Protein AF-A0A2V2ZHR5-F1 (afdb_monomer_lite)

Structure (mmCIF, N/CA/C/O backbone):
data_AF-A0A2V2ZHR5-F1
#
_entry.id   AF-A0A2V2ZHR5-F1
#
loop_
_atom_site.group_PDB
_atom_site.id
_atom_site.type_symbol
_atom_site.label_atom_id
_atom_site.label_alt_id
_atom_site.label_comp_id
_atom_site.label_asym_id
_atom_site.label_entity_id
_atom_site.label_seq_id
_atom_site.pdbx_PDB_ins_code
_atom_site.Cartn_x
_atom_site.Cartn_y
_atom_site.Cartn_z
_atom_site.occupancy
_atom_site.B_iso_or_equiv
_atom_site.auth_seq_id
_atom_site.auth_comp_id
_atom_site.auth_asym_id
_atom_site.auth_atom_id
_atom_site.pdbx_PDB_model_num
ATOM 1 N N . MET A 1 1 ? -1.168 -7.496 2.897 1.00 63.16 1 MET A N 1
ATOM 2 C CA . MET A 1 1 ? -2.388 -7.435 3.727 1.00 63.16 1 MET A CA 1
ATOM 3 C C . MET A 1 1 ? -2.379 -6.104 4.456 1.00 63.16 1 MET A C 1
ATOM 5 O O . MET A 1 1 ? -1.364 -5.791 5.062 1.00 63.16 1 MET A O 1
ATOM 9 N N . ALA A 1 2 ? -3.429 -5.294 4.324 1.00 75.38 2 ALA A N 1
ATOM 10 C CA . ALA A 1 2 ? -3.622 -4.102 5.150 1.00 75.38 2 ALA A CA 1
ATOM 11 C C . ALA A 1 2 ? -4.935 -4.270 5.920 1.00 75.38 2 ALA A C 1
ATOM 13 O O . ALA A 1 2 ? -5.919 -4.735 5.339 1.00 75.38 2 ALA A O 1
ATOM 14 N N . TYR A 1 3 ? -4.924 -3.925 7.204 1.00 74.06 3 TYR A N 1
ATOM 15 C CA . TYR A 1 3 ? -6.093 -4.002 8.069 1.00 74.06 3 TYR A CA 1
ATOM 16 C C . TYR A 1 3 ? -6.159 -2.767 8.962 1.00 74.06 3 TYR A C 1
ATOM 18 O O . TYR A 1 3 ? -5.124 -2.226 9.349 1.00 74.06 3 TYR A O 1
ATOM 26 N N . ALA A 1 4 ? -7.370 -2.342 9.286 1.00 76.69 4 ALA A N 1
ATOM 27 C CA . ALA A 1 4 ? -7.626 -1.340 10.305 1.00 76.69 4 ALA A CA 1
ATOM 28 C C . ALA A 1 4 ? -8.810 -1.815 11.154 1.00 76.69 4 ALA A C 1
ATOM 30 O O . ALA A 1 4 ? -9.739 -2.445 10.640 1.00 76.69 4 ALA A O 1
ATOM 31 N N . TRP A 1 5 ? -8.717 -1.590 12.461 1.00 78.00 5 TRP A N 1
ATOM 32 C CA . TRP A 1 5 ? -9.711 -2.025 13.432 1.00 78.00 5 TRP A CA 1
ATOM 33 C C . TRP A 1 5 ? -10.063 -0.839 14.315 1.00 78.00 5 TRP A C 1
ATOM 35 O O . TRP A 1 5 ? -9.183 -0.280 14.967 1.00 78.00 5 TRP A O 1
ATOM 45 N N . ASP A 1 6 ? -11.334 -0.459 14.293 1.00 78.25 6 ASP A N 1
ATOM 46 C CA . ASP A 1 6 ? -11.906 0.425 15.294 1.00 78.25 6 ASP A CA 1
ATOM 47 C C . ASP A 1 6 ? -12.351 -0.401 16.502 1.00 78.25 6 ASP A C 1
ATOM 49 O O . ASP A 1 6 ? -13.174 -1.310 16.375 1.00 78.25 6 ASP A O 1
ATOM 53 N N . LEU A 1 7 ? -11.783 -0.094 17.666 1.00 80.62 7 LEU A N 1
ATOM 54 C CA . LEU A 1 7 ? -12.086 -0.778 18.920 1.00 80.62 7 LEU A CA 1
ATOM 55 C C . LEU A 1 7 ? -13.380 -0.269 19.567 1.00 80.62 7 LEU A C 1
ATOM 57 O O . LEU A 1 7 ? -13.958 -0.995 20.370 1.00 80.62 7 LEU A O 1
ATOM 61 N N . GLU A 1 8 ? -13.841 0.936 19.222 1.00 77.56 8 GLU A N 1
ATOM 62 C CA . GLU A 1 8 ? -15.055 1.533 19.786 1.00 77.56 8 GLU A CA 1
ATOM 63 C C . GLU A 1 8 ? -16.312 0.905 19.176 1.00 77.56 8 GLU A C 1
ATOM 65 O O . GLU A 1 8 ? -17.178 0.412 19.899 1.00 77.56 8 GLU A O 1
ATOM 70 N N . THR A 1 9 ? -16.386 0.834 17.843 1.00 78.19 9 THR A N 1
ATOM 71 C CA . THR A 1 9 ? -17.515 0.196 17.135 1.00 78.19 9 THR A CA 1
ATOM 72 C C . THR A 1 9 ? -17.286 -1.282 16.811 1.00 78.19 9 THR A C 1
ATOM 74 O O . THR A 1 9 ? -18.169 -1.957 16.279 1.00 78.19 9 THR A O 1
ATOM 77 N N . ASN A 1 10 ? -16.100 -1.806 17.134 1.00 80.06 10 ASN A N 1
ATOM 78 C CA . ASN A 1 10 ? -15.647 -3.159 16.812 1.00 80.06 10 ASN A CA 1
ATOM 79 C C . ASN A 1 10 ? -15.676 -3.495 15.302 1.00 80.06 10 ASN A C 1
ATOM 81 O O . ASN A 1 10 ? -15.801 -4.657 14.904 1.00 80.06 10 ASN A O 1
ATOM 85 N N . VAL A 1 11 ? -15.545 -2.483 14.439 1.00 77.88 11 VAL A N 1
ATOM 86 C CA . VAL A 1 11 ? -15.507 -2.655 12.982 1.00 77.88 11 VAL A CA 1
ATOM 87 C C . VAL A 1 11 ? -14.073 -2.916 12.524 1.00 77.88 11 VAL A C 1
ATOM 89 O O . VAL A 1 11 ? -13.178 -2.085 12.680 1.00 77.88 11 VAL A O 1
ATOM 92 N N . ARG A 1 12 ? -13.850 -4.075 11.895 1.00 78.94 12 ARG A N 1
ATOM 93 C CA . ARG A 1 12 ? -12.577 -4.433 11.256 1.00 78.94 12 ARG A CA 1
ATOM 94 C C . ARG A 1 12 ? -12.728 -4.429 9.741 1.00 78.94 12 ARG A C 1
ATOM 96 O O . ARG A 1 12 ? -13.558 -5.152 9.196 1.00 78.94 12 ARG A O 1
ATOM 103 N N . GLN A 1 13 ? -11.867 -3.684 9.055 1.00 73.38 13 GLN A N 1
ATOM 104 C CA . GLN A 1 13 ? -11.735 -3.763 7.602 1.00 73.38 13 GLN A CA 1
ATOM 105 C C . GLN A 1 13 ? -10.401 -4.402 7.224 1.00 73.38 13 GLN A C 1
ATOM 107 O O . GLN A 1 13 ? -9.338 -3.973 7.672 1.00 73.38 13 GLN A O 1
ATOM 112 N N . GLU A 1 14 ? -10.456 -5.425 6.372 1.00 79.50 14 GLU A N 1
ATOM 113 C CA . GLU A 1 14 ? -9.288 -6.091 5.801 1.00 79.50 14 GLU A CA 1
ATOM 114 C C . GLU A 1 14 ? -9.386 -6.096 4.275 1.00 79.50 14 GLU A C 1
ATOM 116 O O . GLU A 1 14 ? -10.443 -6.370 3.704 1.00 79.50 14 GLU A O 1
ATOM 121 N N . LYS A 1 15 ? -8.271 -5.807 3.596 1.00 75.50 15 LYS A N 1
ATOM 122 C CA . LYS A 1 15 ? -8.215 -5.892 2.136 1.00 75.50 15 LYS A CA 1
ATOM 123 C C . LYS A 1 15 ? -6.870 -6.423 1.661 1.00 75.50 15 LYS A C 1
ATOM 125 O O . LYS A 1 15 ? -5.796 -5.900 1.986 1.00 75.50 15 LYS A O 1
ATOM 130 N N . VAL A 1 16 ? -6.938 -7.467 0.844 1.00 79.38 16 VAL A N 1
ATOM 131 C CA . VAL A 1 16 ? -5.782 -8.049 0.162 1.00 79.38 16 VAL A CA 1
ATOM 132 C C . VAL A 1 16 ? -5.592 -7.320 -1.166 1.00 79.38 16 VAL A C 1
ATOM 134 O O . VAL A 1 16 ? -6.546 -7.089 -1.903 1.00 79.38 16 VAL A O 1
ATOM 137 N N . PHE A 1 17 ? -4.359 -6.913 -1.465 1.00 77.12 17 PHE A N 1
ATOM 138 C CA . PHE A 1 17 ? -4.017 -6.270 -2.730 1.00 77.12 17 PHE A CA 1
ATOM 139 C C . PHE A 1 17 ? -2.721 -6.857 -3.280 1.00 77.12 17 PHE A C 1
ATOM 141 O O . PHE A 1 17 ? -1.771 -7.109 -2.540 1.00 77.12 17 PHE A O 1
ATOM 148 N N . THR A 1 18 ? -2.689 -7.039 -4.594 1.00 84.94 18 THR A N 1
ATOM 149 C CA . THR A 1 18 ? -1.502 -7.435 -5.349 1.00 84.94 18 THR A CA 1
ATOM 150 C C . THR A 1 18 ? -0.870 -6.198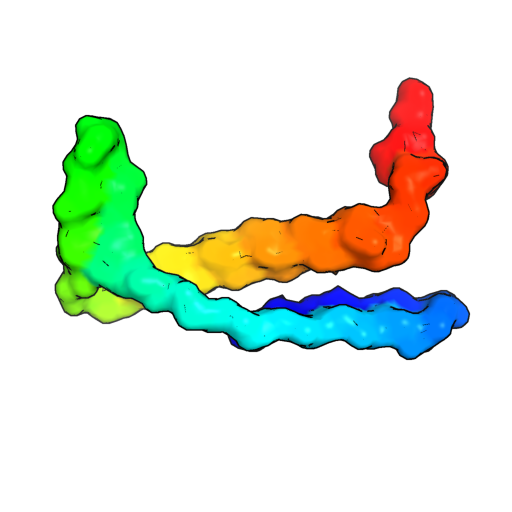 -5.976 1.00 84.94 18 THR A C 1
ATOM 152 O O . THR A 1 18 ? -1.542 -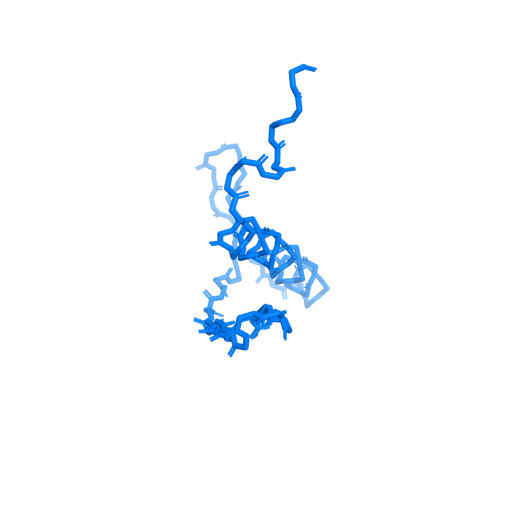5.440 -6.679 1.00 84.94 18 THR A O 1
ATOM 155 N N . VAL A 1 19 ? 0.421 -5.983 -5.732 1.00 84.94 19 VAL A N 1
ATOM 156 C CA . VAL A 1 19 ? 1.190 -4.888 -6.338 1.00 84.94 19 VAL A CA 1
ATOM 157 C C . VAL A 1 19 ? 1.964 -5.449 -7.522 1.00 84.94 19 VAL A C 1
ATOM 159 O O . VAL A 1 19 ? 2.706 -6.415 -7.375 1.00 84.94 19 VAL A O 1
ATOM 162 N N . LYS A 1 20 ? 1.806 -4.850 -8.707 1.00 86.25 20 LYS A N 1
ATOM 163 C CA . LYS A 1 20 ? 2.665 -5.184 -9.849 1.00 86.25 20 LYS A CA 1
ATOM 164 C C . LYS A 1 20 ? 4.083 -4.684 -9.576 1.00 86.25 20 LYS A C 1
ATOM 166 O O . LYS A 1 20 ? 4.254 -3.537 -9.169 1.00 86.25 20 LYS A O 1
ATOM 171 N N . HIS A 1 21 ? 5.087 -5.511 -9.863 1.00 88.88 21 HIS A N 1
ATOM 172 C CA . HIS A 1 21 ? 6.510 -5.158 -9.766 1.00 88.88 21 HIS A CA 1
ATOM 173 C C . HIS A 1 21 ? 6.931 -4.278 -10.952 1.00 88.88 21 HIS A C 1
ATOM 175 O O . HIS A 1 21 ? 7.728 -4.648 -11.811 1.00 88.88 21 HIS A O 1
ATOM 181 N N . SER A 1 22 ? 6.298 -3.116 -11.050 1.00 89.56 22 SER A N 1
ATOM 182 C CA . SER A 1 22 ? 6.519 -2.144 -12.108 1.00 89.56 22 SER A CA 1
ATOM 183 C C . SER A 1 22 ? 6.331 -0.750 -11.546 1.00 89.56 22 SER A C 1
AT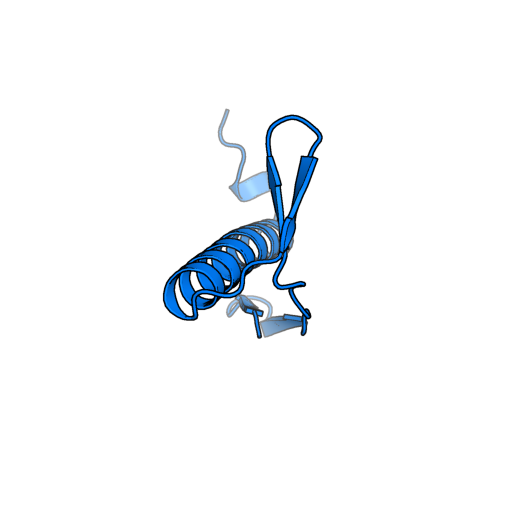OM 185 O O . SER A 1 22 ? 5.340 -0.481 -10.862 1.00 89.56 22 SER A O 1
ATOM 187 N N . ARG A 1 23 ? 7.240 0.152 -11.884 1.00 85.44 23 ARG A N 1
ATOM 188 C CA . ARG A 1 23 ? 7.174 1.555 -11.504 1.00 85.44 23 ARG A CA 1
ATOM 189 C C . ARG A 1 23 ? 6.812 2.384 -12.726 1.00 85.44 23 ARG A C 1
ATOM 191 O O . ARG A 1 23 ? 7.465 2.289 -13.759 1.00 85.44 23 ARG A O 1
ATOM 198 N N . LYS A 1 24 ? 5.790 3.231 -12.598 1.00 86.81 24 LYS A N 1
ATOM 199 C CA . LYS A 1 24 ? 5.502 4.277 -13.583 1.00 86.81 24 LYS A CA 1
ATOM 200 C C . LYS A 1 24 ? 6.190 5.566 -13.145 1.00 86.81 24 LYS A C 1
ATOM 202 O O . LYS A 1 24 ? 5.913 6.064 -12.056 1.00 86.81 24 LYS A O 1
ATOM 207 N N . ALA A 1 25 ? 7.068 6.108 -13.977 1.00 84.44 25 ALA A N 1
ATOM 208 C CA . ALA A 1 25 ? 7.728 7.387 -13.741 1.00 84.44 25 ALA A CA 1
ATOM 209 C C . ALA A 1 25 ? 7.836 8.159 -15.058 1.00 84.44 25 ALA A C 1
ATOM 211 O O . ALA A 1 25 ? 8.201 7.593 -16.084 1.00 84.44 25 ALA A O 1
ATOM 212 N N . LYS A 1 26 ? 7.503 9.457 -15.030 1.00 84.25 26 LYS A N 1
ATOM 213 C CA . LYS A 1 26 ? 7.610 10.360 -16.193 1.00 84.25 26 LYS A CA 1
ATOM 214 C C . LYS A 1 26 ? 6.966 9.800 -17.478 1.00 84.25 26 LYS A C 1
ATOM 216 O O . LYS A 1 26 ? 7.518 9.919 -18.562 1.00 84.25 26 LYS A O 1
ATOM 221 N N . GLY A 1 27 ? 5.812 9.141 -17.349 1.00 87.44 27 GLY A N 1
ATOM 222 C CA . GLY A 1 27 ? 5.075 8.558 -18.479 1.00 87.44 27 GLY A CA 1
ATOM 223 C C . GLY A 1 27 ? 5.551 7.173 -18.935 1.00 87.44 27 GLY A C 1
ATOM 224 O O . GLY A 1 27 ? 4.767 6.468 -19.562 1.00 87.44 27 GLY A O 1
ATOM 225 N N . SER A 1 28 ? 6.753 6.739 -18.550 1.00 86.00 28 SER A N 1
ATOM 226 C CA . SER A 1 28 ? 7.267 5.398 -18.847 1.00 86.00 28 SER A CA 1
ATOM 227 C C . SER A 1 28 ? 6.956 4.409 -17.723 1.00 86.00 28 SER A C 1
ATOM 229 O O . SER A 1 28 ? 6.878 4.784 -16.548 1.00 86.00 28 SER A O 1
ATOM 231 N N . ILE A 1 29 ? 6.760 3.142 -18.087 1.00 87.88 29 ILE A N 1
ATOM 232 C CA . ILE A 1 29 ? 6.600 2.027 -17.152 1.00 87.88 29 ILE A CA 1
ATOM 233 C C . ILE A 1 29 ? 7.866 1.182 -17.227 1.00 87.88 29 ILE A C 1
ATOM 235 O O . ILE A 1 29 ? 8.153 0.580 -18.258 1.00 87.88 29 ILE A O 1
ATOM 239 N N . THR A 1 30 ? 8.582 1.098 -16.112 1.00 88.19 30 THR A N 1
ATOM 240 C CA . THR A 1 30 ? 9.769 0.257 -15.966 1.00 88.19 30 THR A CA 1
ATOM 241 C C . THR A 1 30 ? 9.420 -0.940 -15.093 1.00 88.19 30 THR A C 1
ATOM 243 O O . THR A 1 30 ? 8.803 -0.788 -14.033 1.00 88.19 30 THR A O 1
ATOM 246 N N . LYS A 1 31 ? 9.785 -2.143 -15.5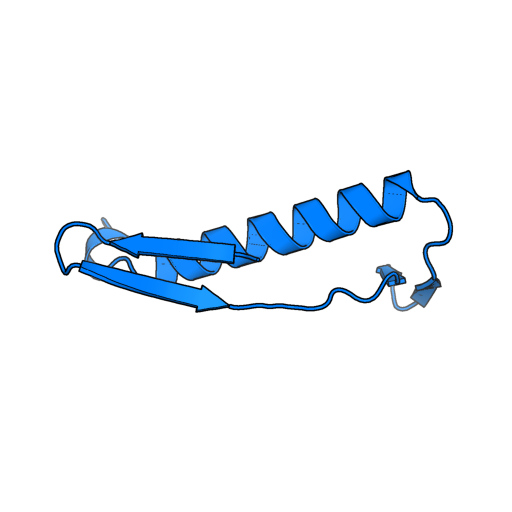35 1.00 89.69 31 LYS A N 1
ATOM 247 C CA . LYS A 1 31 ? 9.673 -3.352 -14.714 1.00 89.69 31 LYS A CA 1
ATOM 248 C C . LYS A 1 31 ? 10.769 -3.323 -13.648 1.00 89.69 31 LYS A C 1
ATOM 250 O O . LYS A 1 31 ? 11.899 -2.987 -13.973 1.00 89.69 31 LYS A O 1
ATOM 255 N N . LEU A 1 32 ? 10.416 -3.647 -12.408 1.00 88.31 32 LEU A N 1
ATOM 256 C CA . LEU A 1 32 ? 11.389 -3.812 -11.332 1.00 88.31 32 LEU A CA 1
ATOM 257 C C . LEU A 1 32 ? 11.842 -5.271 -11.306 1.00 88.31 32 LEU A C 1
ATOM 259 O O . LEU A 1 32 ? 11.012 -6.184 -11.280 1.00 88.31 32 LEU A O 1
ATOM 263 N N . ASP A 1 33 ? 13.146 -5.463 -11.351 1.00 89.69 33 ASP A N 1
ATOM 264 C CA . ASP A 1 33 ? 13.858 -6.736 -11.301 1.00 89.69 33 ASP A CA 1
ATOM 265 C C . ASP A 1 33 ? 14.692 -6.863 -10.023 1.00 89.69 33 ASP A C 1
ATOM 267 O O . ASP A 1 33 ? 14.815 -7.966 -9.489 1.00 89.69 33 ASP A O 1
ATOM 271 N N . ASP A 1 34 ? 15.179 -5.739 -9.490 1.00 91.12 34 ASP A N 1
ATOM 272 C CA . ASP A 1 34 ? 15.873 -5.708 -8.210 1.00 91.12 34 ASP A CA 1
ATOM 273 C C . ASP A 1 34 ? 14.929 -6.055 -7.027 1.00 91.12 34 ASP A C 1
ATOM 275 O O . ASP A 1 34 ? 13.882 -5.417 -6.839 1.00 91.12 34 ASP A O 1
ATOM 279 N N . PRO A 1 35 ? 15.276 -7.056 -6.194 1.00 89.69 35 PRO A N 1
ATOM 280 C CA . PRO A 1 35 ? 14.453 -7.471 -5.059 1.00 89.69 35 PRO A CA 1
ATOM 281 C C . PRO A 1 35 ? 14.221 -6.382 -4.004 1.00 89.69 35 PRO A C 1
ATOM 283 O O . PRO A 1 35 ? 13.160 -6.364 -3.372 1.00 89.69 35 PRO A O 1
ATOM 286 N N . ARG A 1 36 ? 15.184 -5.476 -3.793 1.00 90.00 36 ARG A N 1
ATOM 287 C CA . ARG A 1 36 ? 15.066 -4.394 -2.809 1.00 90.00 36 ARG A CA 1
ATOM 288 C C . ARG A 1 36 ? 14.084 -3.337 -3.295 1.00 90.00 36 ARG A C 1
ATOM 290 O O . ARG A 1 36 ? 13.202 -2.946 -2.531 1.00 90.00 36 ARG A O 1
ATOM 297 N N . ASP A 1 37 ? 14.167 -2.946 -4.562 1.00 88.88 37 ASP A N 1
ATOM 298 C CA . ASP A 1 37 ? 13.212 -2.007 -5.160 1.00 88.88 37 ASP A CA 1
ATOM 299 C C . ASP A 1 37 ? 11.777 -2.548 -5.111 1.00 88.88 37 ASP A C 1
ATOM 301 O O . ASP A 1 37 ? 10.825 -1.812 -4.824 1.00 88.88 37 ASP A O 1
ATOM 305 N N . ILE A 1 38 ? 11.607 -3.852 -5.352 1.00 88.94 38 ILE A N 1
ATOM 306 C CA . ILE A 1 38 ? 10.314 -4.532 -5.222 1.00 88.94 38 ILE A CA 1
ATOM 307 C C . ILE A 1 38 ? 9.799 -4.432 -3.782 1.00 88.94 38 ILE A C 1
ATOM 309 O O . ILE A 1 38 ? 8.641 -4.058 -3.573 1.00 88.94 38 ILE A O 1
ATOM 313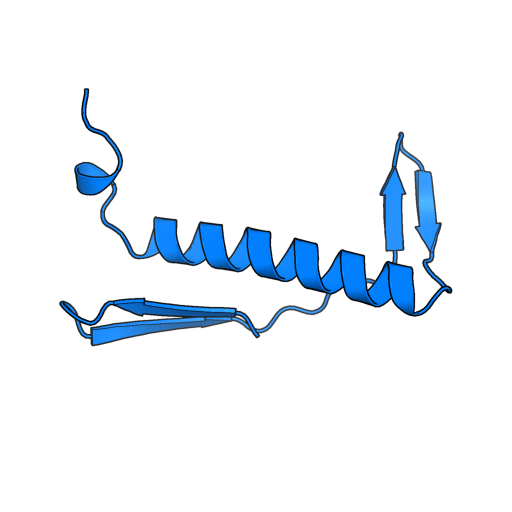 N N . TYR A 1 39 ? 10.641 -4.730 -2.790 1.00 90.00 39 TYR A N 1
ATOM 314 C CA . TYR A 1 39 ? 10.262 -4.655 -1.380 1.00 90.00 39 TYR A CA 1
ATOM 315 C C . TYR A 1 39 ? 9.846 -3.236 -0.975 1.00 90.00 39 TYR A C 1
ATOM 317 O O . TYR A 1 39 ? 8.760 -3.041 -0.420 1.00 90.00 39 TYR A O 1
ATOM 325 N N . GLU A 1 40 ? 10.663 -2.234 -1.301 1.00 90.12 40 GLU A N 1
ATOM 326 C CA . GLU A 1 40 ? 10.390 -0.837 -0.962 1.00 90.12 40 GLU A CA 1
ATOM 327 C C . GLU A 1 40 ? 9.113 -0.328 -1.655 1.00 90.12 40 GLU A C 1
ATOM 329 O O . GLU A 1 40 ? 8.284 0.345 -1.027 1.00 90.12 40 GLU A O 1
ATOM 334 N N . LEU A 1 41 ? 8.878 -0.712 -2.918 1.00 90.69 41 LEU A N 1
ATOM 335 C CA . LEU A 1 41 ? 7.645 -0.383 -3.637 1.00 90.69 41 LEU A CA 1
ATOM 336 C C . LEU A 1 41 ? 6.411 -0.996 -2.962 1.00 90.69 41 LEU A C 1
ATOM 338 O O . LEU A 1 41 ? 5.387 -0.317 -2.814 1.00 90.69 41 LEU A O 1
ATOM 342 N N . VAL A 1 42 ? 6.474 -2.276 -2.588 1.00 88.31 42 VAL A N 1
ATOM 343 C CA . VAL A 1 42 ? 5.359 -2.981 -1.941 1.00 88.31 42 VAL A CA 1
ATOM 344 C C . VAL A 1 42 ? 5.076 -2.375 -0.567 1.00 88.31 42 VAL A C 1
ATOM 346 O O . VAL A 1 42 ? 3.917 -2.075 -0.268 1.00 88.31 42 VAL A O 1
ATOM 349 N N . ALA A 1 43 ? 6.116 -2.112 0.228 1.00 87.75 43 ALA A N 1
ATOM 350 C CA . ALA A 1 43 ? 6.003 -1.480 1.538 1.00 87.75 43 ALA A CA 1
ATOM 351 C C . ALA A 1 43 ? 5.344 -0.093 1.444 1.00 87.75 43 ALA A C 1
ATOM 353 O O . ALA A 1 43 ? 4.379 0.190 2.159 1.00 87.75 43 ALA A O 1
ATOM 354 N N . ASN A 1 44 ? 5.778 0.747 0.498 1.00 88.88 44 ASN A N 1
ATOM 355 C CA . ASN A 1 44 ? 5.195 2.073 0.283 1.00 88.88 44 ASN A CA 1
ATOM 356 C C . ASN A 1 44 ? 3.714 1.992 -0.129 1.00 88.88 44 ASN A C 1
ATOM 358 O O . ASN A 1 44 ? 2.860 2.694 0.419 1.00 88.88 44 ASN A O 1
ATOM 362 N N . ASN A 1 45 ? 3.387 1.093 -1.064 1.00 88.31 45 ASN A N 1
ATOM 363 C CA . ASN A 1 45 ? 2.009 0.875 -1.506 1.00 88.31 45 ASN A CA 1
ATOM 364 C C . ASN A 1 45 ? 1.097 0.368 -0.384 1.00 88.31 45 ASN A C 1
ATOM 366 O O . ASN A 1 45 ? -0.085 0.727 -0.360 1.00 88.31 45 ASN A O 1
ATOM 370 N N . GLY A 1 46 ? 1.630 -0.455 0.520 1.00 86.50 46 GLY A N 1
ATOM 371 C CA . GLY A 1 46 ? 0.930 -0.917 1.712 1.00 86.50 46 GLY A CA 1
ATOM 372 C C . GLY A 1 46 ? 0.675 0.200 2.713 1.00 86.50 46 GLY A C 1
ATOM 373 O O . GLY A 1 46 ? -0.472 0.393 3.112 1.00 86.50 46 GLY A O 1
ATOM 374 N N . ALA A 1 47 ? 1.696 0.993 3.041 1.00 85.56 47 ALA A N 1
ATOM 375 C CA . ALA A 1 47 ? 1.572 2.113 3.972 1.00 85.56 47 ALA A CA 1
ATOM 376 C C . ALA A 1 47 ? 0.545 3.160 3.502 1.00 85.56 47 ALA A C 1
ATOM 378 O O . ALA A 1 47 ? -0.291 3.612 4.286 1.00 85.56 47 ALA A O 1
ATOM 379 N N . ARG A 1 48 ? 0.543 3.504 2.204 1.00 85.94 48 ARG A N 1
ATOM 380 C CA . ARG A 1 48 ? -0.452 4.425 1.619 1.00 85.94 48 ARG A CA 1
ATOM 381 C C . ARG A 1 48 ? -1.879 3.907 1.762 1.00 85.94 48 ARG A C 1
ATOM 383 O O . ARG A 1 48 ? -2.782 4.667 2.101 1.00 85.94 48 ARG A O 1
ATOM 390 N N . ARG A 1 49 ? -2.081 2.614 1.505 1.00 83.94 49 ARG A N 1
ATOM 391 C CA . ARG A 1 49 ? -3.394 1.975 1.622 1.00 83.94 49 ARG 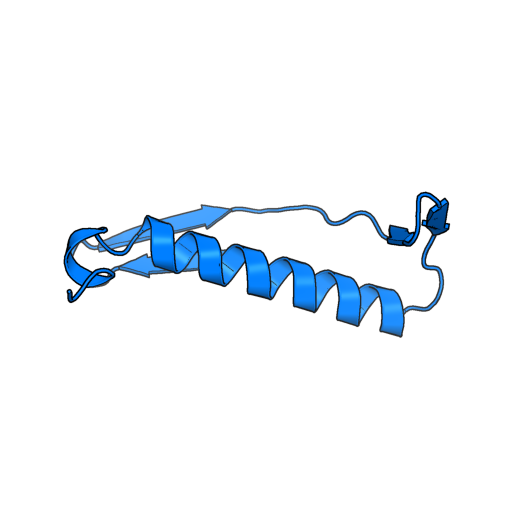A CA 1
ATOM 392 C C . ARG A 1 49 ? -3.850 1.912 3.072 1.00 83.94 49 ARG A C 1
ATOM 394 O O . ARG A 1 49 ? -4.978 2.297 3.339 1.00 83.94 49 ARG A O 1
ATOM 401 N N . LEU A 1 50 ? -2.976 1.511 3.995 1.00 82.06 50 LEU A N 1
ATOM 402 C CA . LEU A 1 50 ? -3.271 1.491 5.429 1.00 82.06 50 LEU A CA 1
ATOM 403 C C . LEU A 1 50 ? -3.749 2.860 5.929 1.00 82.06 50 LEU A C 1
ATOM 405 O O . LEU A 1 50 ? -4.781 2.939 6.585 1.00 82.06 50 LEU A O 1
ATOM 409 N N . ARG A 1 51 ? -3.063 3.943 5.542 1.00 83.62 51 ARG A N 1
ATOM 410 C CA . ARG A 1 51 ? -3.488 5.311 5.874 1.00 83.62 51 ARG A CA 1
ATOM 411 C C . ARG A 1 51 ? -4.888 5.628 5.341 1.00 83.62 51 ARG A C 1
ATOM 413 O O . ARG A 1 51 ? -5.696 6.186 6.070 1.00 83.62 51 ARG A O 1
ATOM 420 N N . SER A 1 52 ? -5.186 5.250 4.097 1.00 80.31 52 SER A N 1
ATOM 421 C CA . SER A 1 52 ? -6.525 5.435 3.524 1.00 80.31 52 SER A CA 1
ATOM 422 C C . SER A 1 52 ? -7.600 4.628 4.257 1.00 80.31 52 SER A C 1
ATOM 424 O O . SER A 1 52 ? -8.725 5.100 4.345 1.00 80.31 52 SER A O 1
ATOM 426 N N . TYR A 1 53 ? -7.279 3.435 4.772 1.00 78.06 53 TYR A N 1
ATOM 427 C CA . TYR A 1 53 ? -8.226 2.641 5.564 1.00 78.06 53 TYR A CA 1
ATOM 428 C C . TYR A 1 53 ? -8.499 3.270 6.922 1.00 78.06 53 TYR A C 1
ATOM 430 O O . TYR A 1 53 ? -9.653 3.351 7.317 1.00 78.06 53 TYR A O 1
ATOM 438 N N . ILE A 1 54 ? -7.463 3.753 7.610 1.00 77.75 54 ILE A N 1
ATOM 439 C CA . ILE A 1 54 ? -7.629 4.445 8.894 1.00 77.75 54 ILE A CA 1
ATOM 440 C C . ILE A 1 54 ? -8.549 5.661 8.719 1.00 77.75 54 ILE A C 1
ATOM 442 O O . ILE A 1 54 ? -9.500 5.815 9.474 1.00 77.75 54 ILE A O 1
ATOM 446 N N . LEU A 1 55 ? -8.337 6.463 7.671 1.00 78.31 55 LEU A N 1
ATOM 447 C CA . LEU A 1 55 ? -9.196 7.614 7.362 1.00 78.31 55 LEU A CA 1
ATOM 448 C C . LEU A 1 55 ? -10.618 7.236 6.920 1.00 78.31 55 LEU A C 1
ATOM 450 O O . LEU A 1 55 ? -11.517 8.049 7.058 1.00 78.31 55 LEU A O 1
ATOM 454 N N . GLY A 1 56 ? -10.827 6.042 6.360 1.00 76.69 56 GLY A N 1
ATOM 455 C CA . GLY A 1 56 ? -12.164 5.562 5.995 1.00 76.69 56 GLY A CA 1
ATOM 456 C C . GLY A 1 56 ? -12.950 4.971 7.168 1.00 76.69 56 GLY A C 1
ATOM 457 O O . GLY A 1 56 ? -14.165 4.836 7.071 1.00 76.69 56 GLY A O 1
ATOM 458 N N . ILE A 1 57 ? -12.258 4.587 8.244 1.00 75.69 57 ILE A N 1
ATOM 459 C CA . ILE A 1 57 ? -12.865 4.093 9.484 1.00 75.69 57 ILE A CA 1
ATOM 460 C C . ILE A 1 57 ? -13.163 5.248 10.445 1.00 75.69 57 ILE A C 1
ATOM 462 O O . ILE A 1 57 ? -14.193 5.220 11.108 1.00 75.69 57 ILE A O 1
ATOM 466 N N . ILE A 1 58 ? -12.288 6.257 10.518 1.00 74.00 58 ILE A N 1
ATOM 467 C CA . ILE A 1 58 ? -12.511 7.433 11.366 1.00 74.00 58 ILE A CA 1
ATOM 468 C C . ILE A 1 58 ? -13.609 8.313 10.733 1.00 74.00 58 ILE A C 1
ATOM 470 O O . ILE A 1 58 ? -13.470 8.694 9.568 1.00 74.00 58 ILE A O 1
ATOM 474 N N . PRO A 1 59 ? -14.678 8.659 11.471 1.00 67.50 59 PRO A N 1
ATOM 475 C CA . PRO A 1 59 ? -15.703 9.598 11.016 1.00 67.50 59 PRO A CA 1
ATOM 476 C C . PRO A 1 59 ? -15.100 10.958 10.619 1.00 67.50 59 PRO A C 1
ATOM 478 O O . PRO A 1 59 ? -14.223 11.479 11.310 1.00 67.50 59 PRO A O 1
ATOM 481 N N . GLY A 1 60 ? -15.537 11.531 9.489 1.00 62.12 60 GLY A N 1
ATOM 482 C CA . GLY A 1 60 ? -14.962 12.761 8.911 1.00 62.12 60 GLY A CA 1
ATOM 483 C C . GLY A 1 60 ? -14.999 13.981 9.844 1.00 62.12 60 GLY A C 1
ATOM 484 O O . GLY A 1 60 ? -14.122 14.836 9.778 1.00 62.12 60 GLY A O 1
ATOM 485 N N . ASP A 1 61 ? -15.955 14.000 10.768 1.00 64.50 61 ASP A N 1
ATOM 486 C CA . ASP A 1 61 ? -16.162 14.971 11.845 1.00 64.50 61 ASP A CA 1
ATOM 487 C C . ASP A 1 61 ? -15.045 15.000 12.907 1.00 64.50 61 ASP A C 1
ATOM 489 O O . ASP A 1 61 ? -14.897 15.999 13.604 1.00 64.50 61 ASP A O 1
ATOM 493 N N . ILE A 1 62 ? -14.213 13.957 13.003 1.00 63.41 62 ILE A N 1
ATOM 494 C CA . ILE A 1 62 ? -13.021 13.933 13.876 1.00 63.41 62 ILE A CA 1
ATOM 495 C C . ILE A 1 62 ? -11.767 14.440 13.133 1.00 63.41 62 ILE A C 1
ATOM 497 O O . ILE A 1 62 ? -10.778 14.827 13.757 1.00 63.41 62 ILE A O 1
ATOM 501 N N . VAL A 1 63 ? -11.786 14.446 11.796 1.00 59.84 63 VAL A N 1
ATOM 502 C CA . VAL A 1 63 ? -10.615 14.747 10.951 1.00 59.84 63 VAL A CA 1
ATOM 503 C C . VAL A 1 63 ? -10.564 16.219 10.516 1.00 59.84 63 VAL A C 1
ATOM 505 O O . VAL A 1 63 ? -9.488 16.714 10.184 1.00 59.84 63 VAL A O 1
ATOM 508 N N . GLU A 1 64 ? -11.692 16.934 10.569 1.00 56.53 64 GLU A N 1
ATOM 509 C CA . GLU A 1 64 ? -11.777 18.388 10.386 1.00 56.53 64 GLU A CA 1
ATOM 510 C C . GLU A 1 64 ? -12.026 19.092 11.730 1.00 56.53 64 GLU A C 1
ATOM 512 O O . GLU A 1 64 ? -13.155 19.205 12.198 1.00 56.53 64 GLU A O 1
ATOM 517 N N . GLN A 1 65 ? -10.965 19.625 12.340 1.00 50.00 65 GLN A N 1
ATOM 518 C CA . GLN A 1 65 ? -11.098 20.817 13.181 1.00 50.00 65 GLN A CA 1
ATOM 519 C C . GLN A 1 65 ? -10.827 22.033 12.286 1.00 50.00 65 GLN A C 1
ATOM 521 O O . GLN A 1 65 ? -9.824 22.039 11.571 1.00 50.00 65 GLN A O 1
ATOM 526 N N . GLN A 1 66 ? -11.763 22.992 12.291 1.00 39.66 66 GLN A N 1
ATOM 527 C CA . GLN A 1 66 ? -11.683 24.299 11.616 1.00 39.66 66 GLN A CA 1
ATOM 528 C C . GLN A 1 66 ? -10.327 24.992 11.778 1.00 39.66 66 GLN A C 1
ATOM 530 O O . GLN A 1 66 ? -9.779 24.963 12.904 1.00 39.66 66 GLN A O 1
#

Organism: NCBI:txid665099

pLDDT: mean 80.02, std 10.34, range [39.66, 91.12]

Foldseek 3Di:
DAKDADPVVRDIDDDDDDDQQWDDDPNDIGHHPDPVSSVVVVVVVRVVVNVVVVVVPDPVVVVDDD

Sequence (66 aa):
MAYAWDLETNVRQEKVFTVKHSRKAKGSITKLDDPRDIYELVANNGARRLRSYILGIIPGDIVEQQ

Secondary structure (DSSP, 8-state):
-EEEE-TTT--EEEE--PPPSEEEETTEEEE--SHHHHHHHHHHHHHHHHHHHHHHHS-HHHH---

Radius of gyration: 15.8 Å; chains: 1; bounding box: 33×32×39 Å